Protein AF-A0AA51RQ30-F1 (afdb_monomer)

Structure (mmCIF, N/CA/C/O backbone):
data_AF-A0AA51RQ30-F1
#
_entry.id   AF-A0AA51RQ30-F1
#
loop_
_atom_site.group_PDB
_atom_site.id
_atom_site.type_symbol
_atom_site.label_atom_id
_atom_site.label_alt_id
_atom_site.label_comp_id
_atom_site.label_asym_id
_atom_site.label_entity_id
_atom_site.label_seq_id
_atom_site.pdbx_PDB_ins_code
_atom_site.Cartn_x
_atom_site.Cartn_y
_atom_site.Cartn_z
_atom_site.occupancy
_atom_site.B_iso_or_equiv
_atom_site.auth_seq_id
_atom_site.auth_comp_id
_atom_site.auth_asym_id
_atom_site.auth_atom_id
_atom_site.pdbx_PDB_model_num
ATOM 1 N N . ALA A 1 1 ? -12.984 -13.040 9.263 1.00 55.69 1 ALA A N 1
ATOM 2 C CA . ALA A 1 1 ? -11.978 -11.951 9.312 1.00 55.69 1 ALA A CA 1
ATOM 3 C C . ALA A 1 1 ? -10.717 -12.215 8.469 1.00 55.69 1 ALA A C 1
ATOM 5 O O . ALA A 1 1 ? -9.987 -11.267 8.213 1.00 55.69 1 ALA A O 1
ATOM 6 N N . ASN A 1 2 ? -10.448 -13.453 8.021 1.00 76.00 2 ASN A N 1
ATOM 7 C CA . ASN A 1 2 ? -9.218 -13.780 7.283 1.00 76.00 2 ASN A CA 1
ATOM 8 C C . ASN A 1 2 ? -9.203 -13.306 5.820 1.00 76.00 2 ASN A C 1
ATOM 10 O O . ASN A 1 2 ? -8.153 -12.912 5.336 1.00 76.00 2 ASN A O 1
ATOM 14 N N . LEU A 1 3 ? -10.355 -13.281 5.140 1.00 84.75 3 LEU A N 1
ATOM 15 C CA . LEU A 1 3 ? -10.420 -13.005 3.699 1.00 84.75 3 LEU A CA 1
ATOM 16 C C . LEU A 1 3 ? -9.821 -11.644 3.308 1.00 84.75 3 LEU A C 1
ATOM 18 O O . LEU A 1 3 ? -8.959 -11.591 2.445 1.00 84.75 3 LEU A O 1
ATOM 22 N N . VAL A 1 4 ? -10.206 -10.559 3.987 1.00 86.50 4 VAL A N 1
ATOM 23 C CA . VAL A 1 4 ? -9.692 -9.209 3.679 1.00 86.50 4 VAL A CA 1
ATOM 24 C C . VAL A 1 4 ? -8.187 -9.108 3.915 1.00 86.50 4 VAL A C 1
ATOM 26 O O . VAL A 1 4 ? -7.480 -8.521 3.106 1.00 86.50 4 VAL A O 1
ATOM 29 N N . LYS A 1 5 ? -7.672 -9.745 4.976 1.00 85.94 5 LYS A N 1
ATOM 30 C CA . LYS A 1 5 ? -6.224 -9.816 5.218 1.00 85.94 5 LYS A CA 1
ATOM 31 C C . LYS A 1 5 ? -5.511 -10.565 4.094 1.00 85.94 5 LYS A C 1
ATOM 33 O O . LYS A 1 5 ? -4.438 -10.141 3.685 1.00 85.94 5 LYS A O 1
ATOM 38 N N . THR A 1 6 ? -6.094 -11.653 3.595 1.00 89.06 6 THR A N 1
ATOM 39 C CA . THR A 1 6 ? -5.533 -12.403 2.466 1.00 89.06 6 THR A CA 1
ATOM 40 C C . THR A 1 6 ? -5.540 -11.571 1.185 1.00 89.06 6 THR A C 1
ATOM 42 O O . THR A 1 6 ? -4.506 -11.489 0.540 1.00 89.06 6 THR A O 1
ATOM 45 N N . ILE A 1 7 ? -6.645 -10.895 0.854 1.00 88.12 7 ILE A N 1
ATOM 46 C CA . ILE A 1 7 ? -6.736 -10.057 -0.355 1.00 88.12 7 ILE A CA 1
ATOM 47 C C . ILE A 1 7 ? -5.720 -8.908 -0.299 1.00 88.12 7 ILE A C 1
ATOM 49 O O . ILE A 1 7 ? -4.967 -8.725 -1.250 1.00 88.12 7 ILE A O 1
ATOM 53 N N . LYS A 1 8 ? -5.614 -8.190 0.831 1.00 86.62 8 LYS A N 1
ATOM 54 C CA . LYS A 1 8 ? -4.597 -7.133 0.986 1.00 86.62 8 LYS A CA 1
ATOM 55 C C . LYS A 1 8 ? -3.171 -7.684 0.870 1.00 86.62 8 LYS A C 1
ATOM 5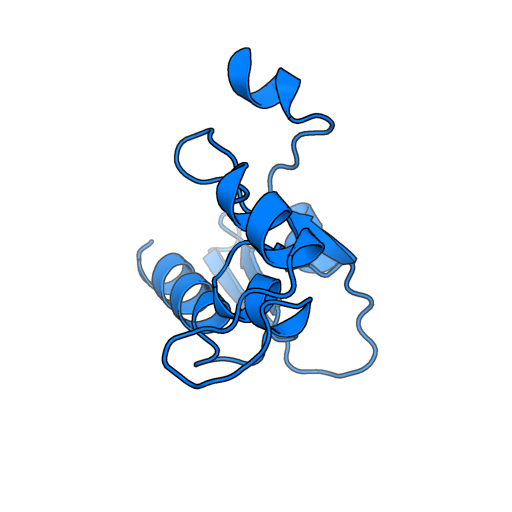7 O O . LYS A 1 8 ? -2.317 -7.052 0.263 1.00 86.62 8 LYS A O 1
ATOM 62 N N . LYS A 1 9 ? -2.905 -8.888 1.393 1.00 87.56 9 LYS A N 1
ATOM 63 C CA . LYS A 1 9 ? -1.601 -9.553 1.223 1.00 87.56 9 LYS A CA 1
ATOM 64 C C . LYS A 1 9 ? -1.299 -9.916 -0.231 1.00 87.56 9 LYS A C 1
ATOM 66 O O . LYS A 1 9 ? -0.147 -9.803 -0.618 1.00 87.56 9 LYS A O 1
ATOM 71 N N . LEU A 1 10 ? -2.296 -10.348 -1.003 1.00 87.88 10 LEU A N 1
ATOM 72 C CA . LEU A 1 10 ? -2.136 -10.633 -2.433 1.00 87.88 10 LEU A CA 1
ATOM 73 C C . LEU A 1 10 ? -1.875 -9.340 -3.225 1.00 87.88 10 LEU A C 1
ATOM 75 O O . LEU A 1 10 ? -0.956 -9.308 -4.035 1.00 87.88 10 LEU A O 1
ATOM 79 N N . ARG A 1 11 ? -2.580 -8.240 -2.909 1.00 87.88 11 ARG A N 1
ATOM 80 C CA . ARG A 1 11 ? -2.314 -6.904 -3.485 1.00 87.88 11 ARG A CA 1
ATOM 81 C C . ARG A 1 11 ? -0.876 -6.440 -3.241 1.00 87.88 11 ARG A C 1
ATOM 83 O O . ARG A 1 11 ? -0.210 -5.968 -4.150 1.00 87.88 11 ARG A O 1
ATOM 90 N N . ARG A 1 12 ? -0.366 -6.633 -2.023 1.00 84.75 12 ARG A N 1
ATOM 91 C CA . ARG A 1 12 ? 1.014 -6.266 -1.646 1.00 84.75 12 ARG A CA 1
ATOM 92 C C . ARG A 1 12 ? 2.098 -7.164 -2.245 1.00 84.75 12 ARG A C 1
ATOM 94 O O . ARG A 1 12 ? 3.266 -6.846 -2.084 1.00 84.75 12 ARG A O 1
ATOM 101 N N . LYS A 1 13 ? 1.727 -8.290 -2.859 1.00 84.50 13 LYS A N 1
ATOM 102 C CA . LYS A 1 13 ? 2.642 -9.239 -3.509 1.00 84.50 13 LYS A CA 1
ATOM 103 C C . LYS A 1 13 ? 2.609 -9.158 -5.033 1.00 84.50 13 LYS A C 1
ATOM 105 O O . LYS A 1 13 ? 3.218 -10.004 -5.674 1.00 84.50 13 LYS A O 1
ATOM 110 N N . ASP A 1 14 ? 1.901 -8.171 -5.586 1.00 81.69 14 ASP A N 1
ATOM 111 C CA . ASP A 1 14 ? 1.693 -8.009 -7.031 1.00 81.69 14 ASP A CA 1
ATOM 112 C C . ASP A 1 14 ? 0.811 -9.109 -7.670 1.00 81.69 14 ASP A C 1
ATOM 114 O O . ASP A 1 14 ? 0.642 -9.150 -8.884 1.00 81.69 14 ASP A O 1
ATOM 118 N N . ASP A 1 15 ? 0.178 -9.979 -6.866 1.00 85.75 15 ASP A N 1
ATOM 119 C CA . ASP A 1 15 ? -0.780 -10.989 -7.358 1.00 85.75 15 ASP A CA 1
ATOM 120 C C . ASP A 1 15 ? -2.124 -10.349 -7.769 1.00 85.75 15 ASP A C 1
ATOM 122 O O . ASP A 1 15 ? -2.884 -10.897 -8.569 1.00 85.75 15 ASP A O 1
ATOM 126 N N . ILE A 1 16 ? -2.445 -9.195 -7.178 1.00 87.38 16 ILE A N 1
ATOM 127 C CA . ILE A 1 16 ? -3.604 -8.357 -7.500 1.00 87.38 16 ILE A CA 1
ATOM 128 C C . ILE A 1 16 ? -3.072 -6.963 -7.813 1.00 87.38 16 ILE A C 1
ATOM 130 O O . ILE A 1 16 ? -2.216 -6.469 -7.081 1.00 87.38 16 ILE A O 1
ATOM 134 N N . SER A 1 17 ? -3.620 -6.316 -8.848 1.00 88.00 17 SER A N 1
ATOM 135 C CA . SER A 1 17 ? -3.212 -4.957 -9.215 1.00 88.00 17 SER A CA 1
ATOM 136 C C . SER A 1 17 ? -3.276 -4.012 -7.998 1.00 88.00 17 SER A C 1
ATOM 138 O O . SER A 1 17 ? -4.310 -3.978 -7.316 1.00 88.00 17 SER A O 1
ATOM 140 N N . PRO A 1 18 ? -2.216 -3.222 -7.730 1.00 87.62 18 PRO A N 1
ATOM 141 C CA . PRO A 1 18 ? -2.179 -2.249 -6.636 1.00 87.62 18 PRO A CA 1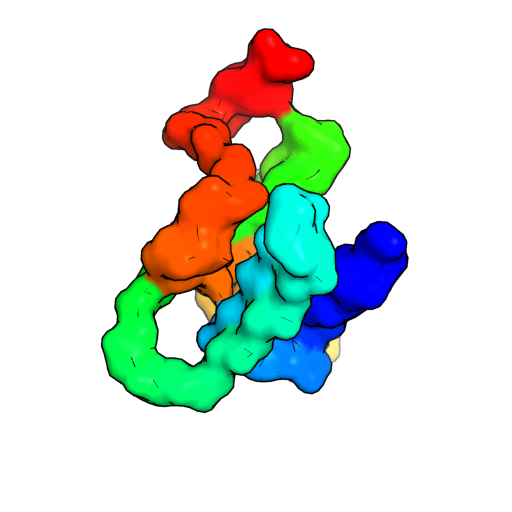
ATOM 142 C C . PRO A 1 18 ? -3.318 -1.221 -6.661 1.00 87.62 18 PRO A C 1
ATOM 144 O O . PRO A 1 18 ? -3.625 -0.625 -5.635 1.00 87.62 18 PRO A O 1
ATOM 147 N N . GLU A 1 19 ? -3.953 -1.023 -7.817 1.00 87.31 19 GLU A N 1
ATOM 148 C CA . GLU A 1 19 ? -5.058 -0.078 -8.016 1.00 87.31 19 GLU A CA 1
ATOM 149 C C . GLU A 1 19 ? -6.415 -0.620 -7.542 1.00 87.31 19 GLU A C 1
ATOM 151 O O . GLU A 1 19 ? -7.385 0.134 -7.420 1.00 87.31 19 GLU A O 1
ATOM 156 N N . VAL A 1 20 ? -6.521 -1.927 -7.289 1.00 91.12 20 VAL A N 1
ATOM 157 C CA . VAL A 1 20 ? -7.762 -2.539 -6.804 1.00 91.12 20 VAL A CA 1
ATOM 158 C C . VAL A 1 20 ? -8.006 -2.105 -5.366 1.00 91.12 20 VAL A C 1
ATOM 160 O O . VAL A 1 20 ? -7.181 -2.370 -4.487 1.00 91.12 20 VAL A O 1
ATOM 163 N N . SER A 1 21 ? -9.158 -1.485 -5.111 1.00 90.75 21 SER A N 1
ATOM 164 C CA . SER A 1 21 ? -9.558 -1.078 -3.762 1.00 90.75 21 SER A CA 1
ATOM 165 C C . SER A 1 21 ? -10.411 -2.135 -3.081 1.00 90.75 21 SER A C 1
ATOM 167 O O . SER A 1 21 ? -11.218 -2.828 -3.710 1.00 90.75 21 SER A O 1
ATOM 169 N N . VAL A 1 22 ? -10.179 -2.287 -1.777 1.00 90.62 22 VAL A N 1
ATOM 170 C CA . VAL A 1 22 ? -10.764 -3.339 -0.944 1.00 90.62 22 VAL A CA 1
ATOM 171 C C . VAL A 1 22 ? -11.333 -2.711 0.319 1.00 90.62 22 VAL A C 1
ATOM 173 O O . VAL A 1 22 ? -10.630 -2.534 1.318 1.00 90.62 22 VAL A O 1
ATOM 176 N N . VAL A 1 23 ? -12.636 -2.441 0.300 1.00 90.81 23 VAL A N 1
ATOM 177 C CA . VAL A 1 23 ? -13.339 -1.771 1.399 1.00 90.81 23 VAL A CA 1
ATOM 178 C C . VAL A 1 23 ? -14.185 -2.783 2.159 1.00 90.81 23 VAL A C 1
ATOM 180 O O . VAL A 1 23 ? -15.035 -3.471 1.589 1.00 90.81 23 VAL A O 1
ATOM 183 N N . ARG A 1 24 ? -13.956 -2.893 3.470 1.00 89.19 24 ARG A N 1
ATOM 184 C CA . ARG A 1 24 ? -14.718 -3.791 4.344 1.00 89.19 24 ARG A CA 1
ATOM 185 C C . ARG A 1 24 ? -15.566 -2.987 5.315 1.00 89.19 24 ARG A C 1
ATOM 187 O O . ARG A 1 24 ? -15.055 -2.519 6.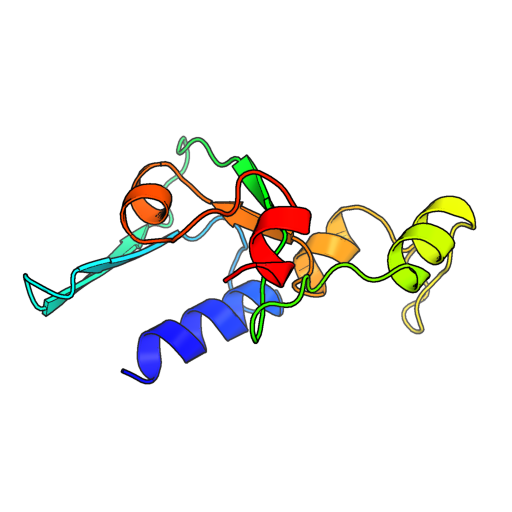332 1.00 89.19 24 ARG A O 1
ATOM 194 N N . ASP A 1 25 ? -16.866 -2.954 5.069 1.00 88.56 25 ASP A N 1
ATOM 195 C CA . ASP A 1 25 ? -17.819 -2.390 6.013 1.00 88.56 25 ASP A CA 1
ATOM 196 C C . ASP A 1 25 ? -18.162 -3.430 7.091 1.00 88.56 25 ASP A C 1
ATOM 198 O O . ASP A 1 25 ? -18.805 -4.454 6.848 1.00 88.56 25 ASP A O 1
ATOM 202 N N . ILE A 1 26 ? -17.674 -3.199 8.311 1.00 87.19 26 ILE A N 1
ATOM 203 C CA . ILE A 1 26 ? -17.895 -4.114 9.437 1.00 87.19 26 ILE A CA 1
ATOM 204 C C . ILE A 1 26 ? -19.329 -3.995 9.970 1.00 87.19 26 ILE A C 1
ATOM 206 O O . ILE A 1 26 ? -19.863 -4.995 10.460 1.00 87.19 26 ILE A O 1
ATOM 210 N N . ARG A 1 27 ? -19.942 -2.806 9.881 1.00 88.25 27 ARG A N 1
ATOM 211 C CA . ARG A 1 27 ? -21.282 -2.534 10.420 1.00 88.25 27 ARG A CA 1
ATOM 212 C C . ARG A 1 27 ? -22.340 -3.197 9.547 1.00 88.25 27 ARG A C 1
ATOM 214 O O . ARG A 1 27 ? -23.119 -3.997 10.060 1.00 88.25 27 ARG A O 1
ATOM 221 N N . GLU A 1 28 ? -22.257 -2.971 8.239 1.00 89.56 28 GLU A N 1
ATOM 222 C CA . GLU A 1 28 ? -23.183 -3.539 7.246 1.00 89.56 28 GLU A CA 1
ATOM 223 C C . GLU A 1 28 ? -22.823 -4.977 6.833 1.00 89.56 28 GLU A C 1
ATOM 225 O O . GLU A 1 28 ? -23.579 -5.650 6.138 1.00 89.56 28 GLU A O 1
ATOM 230 N N . ARG A 1 29 ? -21.680 -5.493 7.310 1.00 89.19 29 ARG A N 1
ATOM 231 C CA . ARG A 1 29 ? -21.150 -6.832 6.986 1.00 89.19 29 ARG A CA 1
ATOM 232 C C . ARG A 1 29 ? -20.908 -7.034 5.486 1.00 89.19 29 ARG A C 1
ATOM 234 O O . ARG A 1 29 ? -21.055 -8.147 4.980 1.00 89.19 29 ARG A O 1
ATOM 241 N N . GLU A 1 30 ? -20.462 -5.985 4.805 1.00 90.94 30 GLU A N 1
ATOM 242 C CA . GLU A 1 30 ? -20.237 -5.967 3.361 1.00 90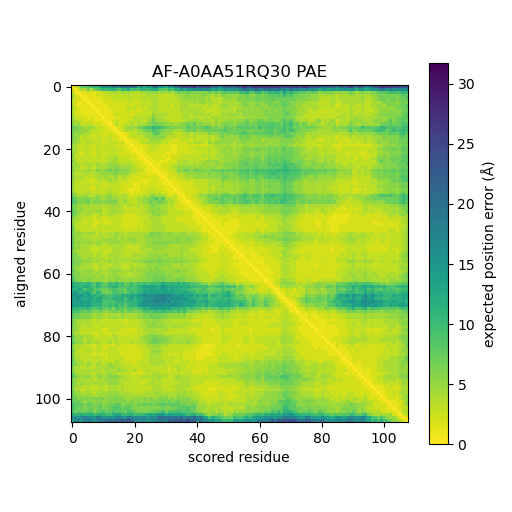.94 30 GLU A CA 1
ATOM 243 C C 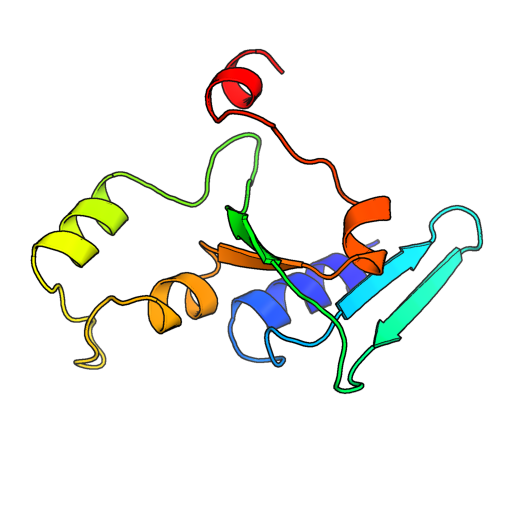. GLU A 1 30 ? -18.738 -5.899 3.018 1.00 90.94 30 GLU A C 1
ATOM 245 O O . GLU A 1 30 ? -17.921 -5.336 3.752 1.00 90.94 30 GLU A O 1
ATOM 250 N N . LEU A 1 31 ? -18.366 -6.499 1.887 1.00 90.25 31 LEU A N 1
ATOM 251 C CA . LEU A 1 31 ? -17.048 -6.366 1.272 1.00 90.25 31 LEU A CA 1
ATOM 252 C C . LEU A 1 31 ? -17.242 -5.843 -0.150 1.00 90.25 31 LEU A C 1
ATOM 254 O O . LEU A 1 31 ? -17.863 -6.525 -0.965 1.00 90.25 31 LEU A O 1
ATOM 258 N N . ARG A 1 32 ? -16.6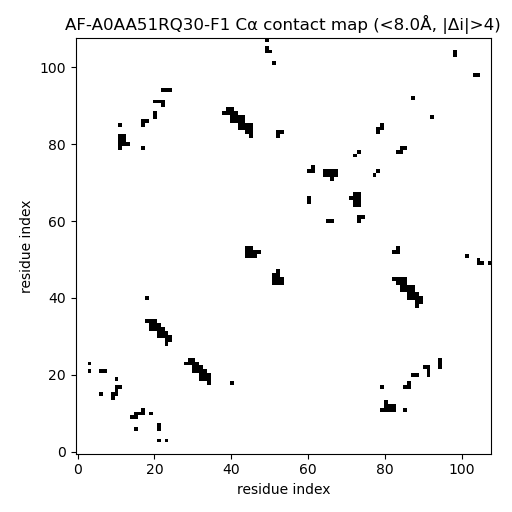83 -4.668 -0.437 1.00 91.50 32 ARG A N 1
ATOM 259 C CA . ARG A 1 32 ? -16.724 -4.027 -1.754 1.00 91.50 32 ARG A CA 1
ATOM 260 C C . ARG A 1 32 ? -15.337 -4.084 -2.382 1.00 91.50 32 ARG A C 1
ATOM 262 O O . ARG A 1 32 ? -14.334 -3.846 -1.707 1.00 91.50 32 ARG A O 1
ATOM 269 N N . LEU A 1 33 ? -15.297 -4.448 -3.659 1.00 91.62 33 LEU A N 1
ATOM 270 C CA . LEU A 1 33 ? -14.086 -4.507 -4.468 1.00 91.62 33 LEU A CA 1
ATOM 271 C C . LEU A 1 33 ? -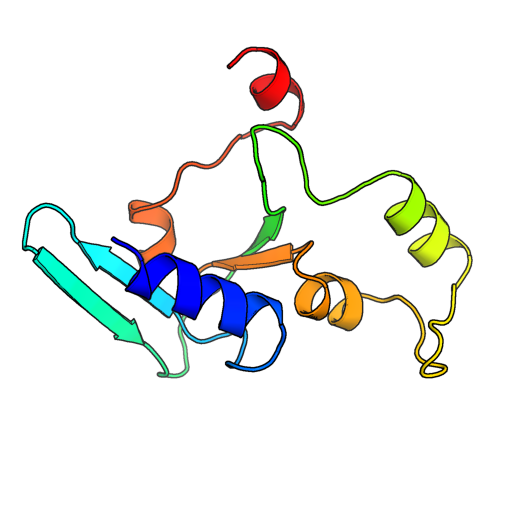14.277 -3.594 -5.671 1.00 91.62 33 LEU A C 1
ATOM 273 O O . LEU A 1 33 ? -15.239 -3.769 -6.419 1.00 91.62 33 LEU A O 1
ATOM 277 N N . TYR A 1 34 ? -13.353 -2.658 -5.853 1.00 92.25 34 TYR A N 1
ATOM 278 C CA . TYR A 1 34 ? -13.389 -1.702 -6.952 1.00 92.25 34 TYR A CA 1
ATOM 279 C C . TYR A 1 34 ? -12.185 -1.913 -7.863 1.00 92.25 34 TYR A C 1
ATOM 281 O O . TYR A 1 34 ? -11.039 -1.944 -7.412 1.00 92.25 34 TYR A O 1
ATOM 289 N N . THR A 1 35 ? -12.465 -2.095 -9.152 1.00 91.69 35 THR A N 1
ATOM 290 C CA . THR A 1 35 ? -11.473 -2.280 -10.227 1.00 91.69 35 THR A CA 1
ATOM 291 C C . THR A 1 35 ? -11.710 -1.301 -11.377 1.00 91.69 35 THR A C 1
ATOM 293 O O . THR A 1 35 ? -11.209 -1.493 -12.482 1.00 91.69 35 THR A O 1
ATOM 296 N N . ASP A 1 36 ? -12.558 -0.305 -11.152 1.00 92.62 36 ASP A N 1
ATOM 297 C CA . ASP A 1 36 ? -12.864 0.768 -12.081 1.00 92.62 36 ASP A CA 1
ATOM 298 C C . ASP A 1 36 ? -11.702 1.761 -12.178 1.00 92.62 36 ASP A C 1
ATOM 300 O O . ASP A 1 36 ? -10.876 1.903 -11.268 1.00 92.62 36 ASP A O 1
ATOM 304 N N . ALA A 1 37 ? -11.646 2.433 -13.324 1.00 90.44 37 ALA A N 1
ATOM 305 C CA . ALA A 1 37 ? -10.687 3.485 -13.615 1.00 90.44 37 ALA A CA 1
ATOM 306 C C . ALA A 1 37 ? -11.232 4.856 -13.187 1.00 90.44 37 ALA A C 1
ATOM 308 O O . ALA A 1 37 ? -12.439 5.053 -13.078 1.00 90.44 37 ALA A O 1
ATOM 309 N N . GLY A 1 38 ? -10.336 5.830 -13.010 1.00 91.31 38 GLY A N 1
ATOM 310 C CA . GLY A 1 38 ? -10.701 7.215 -12.680 1.00 91.31 38 GLY A CA 1
ATOM 311 C C . GLY A 1 38 ? -10.776 7.518 -11.182 1.00 91.31 38 GLY A C 1
ATOM 312 O O . GLY A 1 38 ? -10.937 8.681 -10.815 1.00 91.31 38 GLY A O 1
ATOM 313 N N . ARG A 1 39 ? -10.596 6.512 -10.319 1.00 91.94 39 ARG A N 1
ATOM 314 C CA . ARG A 1 39 ? -10.378 6.713 -8.883 1.00 91.94 39 ARG A CA 1
ATOM 315 C C . ARG A 1 39 ? -9.044 7.414 -8.644 1.00 91.94 39 ARG A C 1
ATOM 317 O O . ARG A 1 39 ? -8.043 7.121 -9.299 1.00 91.94 39 ARG A O 1
ATOM 324 N N . VAL A 1 40 ? -9.039 8.351 -7.703 1.00 91.88 40 VAL A N 1
ATOM 325 C CA . VAL A 1 40 ? -7.823 9.047 -7.280 1.00 91.88 40 VAL A CA 1
ATOM 326 C C . VAL A 1 40 ? -7.227 8.280 -6.111 1.00 91.88 40 VAL A C 1
ATOM 328 O O . VAL A 1 40 ? -7.869 8.146 -5.073 1.00 91.88 40 VAL A O 1
ATOM 331 N N . CYS A 1 41 ? -5.994 7.811 -6.283 1.00 92.69 41 CYS A N 1
ATOM 332 C CA . CYS A 1 41 ? -5.252 7.112 -5.243 1.00 92.69 41 CYS A CA 1
ATOM 333 C C . CYS A 1 41 ? -4.051 7.947 -4.791 1.00 92.69 41 CYS A C 1
ATOM 335 O O . CYS A 1 41 ? -3.394 8.590 -5.617 1.00 92.69 41 CYS A O 1
ATOM 337 N N . ARG A 1 42 ? -3.707 7.886 -3.502 1.00 94.25 42 ARG A N 1
ATOM 338 C CA . ARG A 1 42 ? -2.442 8.414 -2.976 1.00 94.25 42 ARG A CA 1
ATOM 339 C C . ARG A 1 42 ? -1.588 7.306 -2.355 1.00 94.25 42 ARG A C 1
ATOM 341 O O . ARG A 1 42 ? -2.124 6.394 -1.729 1.00 94.25 42 ARG A O 1
ATOM 348 N N . PRO A 1 43 ? -0.258 7.365 -2.509 1.00 95.25 43 PRO A N 1
ATOM 349 C CA . PRO A 1 43 ? 0.637 6.411 -1.872 1.00 95.25 43 PRO A CA 1
ATOM 350 C C . PRO A 1 43 ? 0.809 6.707 -0.379 1.00 95.25 43 PRO A C 1
ATOM 352 O O . PRO A 1 43 ? 1.063 7.849 0.007 1.00 95.25 43 PRO A O 1
ATOM 355 N N . LEU A 1 44 ? 0.742 5.666 0.451 1.00 95.31 44 LEU A N 1
ATOM 356 C CA . LEU A 1 44 ? 1.005 5.721 1.890 1.00 95.31 44 LEU A CA 1
ATOM 357 C C . LEU A 1 44 ? 1.979 4.616 2.313 1.00 95.31 44 LEU A C 1
ATOM 359 O O . LEU A 1 44 ? 2.053 3.560 1.685 1.00 95.31 44 LEU A O 1
ATOM 363 N N . PHE A 1 45 ? 2.722 4.847 3.398 1.00 96.00 45 PHE A N 1
ATOM 364 C CA . PHE A 1 45 ? 3.574 3.812 3.983 1.00 96.00 45 PHE A CA 1
ATOM 365 C C . PHE A 1 45 ? 2.747 2.790 4.753 1.00 96.00 45 PHE A C 1
ATOM 367 O O . PHE A 1 45 ? 1.873 3.142 5.546 1.00 96.00 45 PHE A O 1
ATOM 374 N N . ILE A 1 46 ? 3.078 1.516 4.562 1.00 94.19 46 ILE A N 1
ATOM 375 C CA . ILE A 1 46 ? 2.464 0.434 5.322 1.00 94.19 46 ILE A CA 1
ATOM 376 C C . ILE A 1 46 ? 3.051 0.404 6.738 1.00 94.19 46 ILE A C 1
ATOM 378 O O . ILE A 1 46 ? 4.267 0.459 6.935 1.00 94.19 46 ILE A O 1
ATOM 382 N N . VAL A 1 47 ? 2.165 0.261 7.723 1.00 93.75 47 VAL A N 1
ATOM 383 C CA . VAL A 1 47 ? 2.504 0.003 9.126 1.00 93.75 47 VAL A CA 1
ATOM 384 C C . VAL A 1 47 ? 2.085 -1.422 9.478 1.00 93.75 47 VAL A C 1
ATOM 386 O O . VAL A 1 47 ? 0.926 -1.802 9.298 1.00 93.75 47 VAL A O 1
ATOM 389 N N . GLU A 1 48 ? 3.016 -2.212 10.010 1.00 90.31 48 GLU A N 1
ATOM 390 C CA . GLU A 1 48 ? 2.756 -3.547 10.550 1.00 90.31 48 GLU A CA 1
ATOM 391 C C . GLU A 1 48 ? 3.270 -3.629 11.987 1.00 90.31 48 GLU A C 1
ATOM 393 O O . GLU A 1 48 ? 4.403 -3.259 12.272 1.00 90.31 48 GLU A O 1
ATOM 398 N N . ASN A 1 49 ? 2.435 -4.117 12.911 1.00 88.81 49 ASN A N 1
ATOM 399 C CA . ASN A 1 49 ? 2.774 -4.225 14.337 1.00 88.81 49 ASN A CA 1
ATOM 400 C C . ASN A 1 49 ? 3.315 -2.911 14.940 1.00 88.81 49 ASN A C 1
ATOM 402 O O . ASN A 1 49 ? 4.286 -2.932 15.689 1.00 88.81 49 ASN A O 1
ATOM 406 N N . GLN A 1 50 ? 2.682 -1.780 14.602 1.00 89.38 50 GLN A N 1
ATOM 407 C CA . GLN A 1 50 ? 3.080 -0.428 15.036 1.00 89.38 50 GLN A CA 1
ATOM 408 C C . GLN A 1 50 ? 4.475 0.011 14.562 1.00 89.38 50 GLN A C 1
ATOM 410 O O . GLN A 1 50 ? 5.049 0.956 15.086 1.00 89.38 50 GLN A O 1
ATOM 415 N N . GLN A 1 51 ? 5.026 -0.650 13.545 1.00 91.06 51 GLN A N 1
ATOM 416 C CA . GLN A 1 51 ? 6.296 -0.278 12.935 1.00 91.06 51 GLN A CA 1
ATOM 417 C C . GLN A 1 51 ? 6.110 -0.025 11.443 1.00 91.06 51 GLN A C 1
ATOM 419 O O . GLN A 1 51 ? 5.355 -0.724 10.764 1.00 91.06 51 GLN A O 1
ATOM 424 N N . LEU A 1 52 ? 6.816 0.975 10.916 1.00 93.94 52 LEU A N 1
ATOM 425 C CA . LEU A 1 52 ? 6.859 1.214 9.478 1.00 93.94 52 LEU A CA 1
ATOM 426 C C . LEU A 1 52 ? 7.515 0.027 8.765 1.00 93.94 52 LEU A C 1
ATOM 428 O O . LEU A 1 52 ? 8.590 -0.435 9.151 1.00 93.94 52 LEU A O 1
ATOM 432 N N . ALA A 1 53 ? 6.901 -0.414 7.667 1.00 94.00 53 ALA A N 1
ATOM 433 C CA . ALA A 1 53 ? 7.517 -1.368 6.748 1.00 94.00 53 ALA A CA 1
ATOM 434 C C . ALA A 1 53 ? 8.773 -0.772 6.081 1.00 94.00 53 ALA A C 1
ATOM 436 O O . ALA A 1 53 ? 9.713 -1.490 5.729 1.00 94.00 53 ALA A O 1
ATOM 437 N N . LEU A 1 54 ? 8.824 0.558 5.934 1.00 95.00 54 LEU A N 1
ATOM 438 C CA . LEU A 1 54 ? 10.008 1.268 5.464 1.00 95.00 54 LEU A CA 1
ATOM 439 C C . LEU A 1 54 ? 11.129 1.209 6.513 1.00 95.00 54 LEU A C 1
ATOM 441 O O . LEU A 1 54 ? 10.987 1.686 7.634 1.00 95.00 54 LEU A O 1
ATOM 445 N N . GLN A 1 55 ? 12.287 0.689 6.111 1.00 94.25 55 GLN A N 1
ATOM 446 C CA . GLN A 1 55 ? 13.483 0.582 6.942 1.00 94.25 55 GLN A CA 1
ATOM 447 C C . GLN A 1 55 ? 14.641 1.372 6.321 1.00 94.25 55 GLN A C 1
ATOM 449 O O . GLN A 1 55 ? 14.694 1.567 5.106 1.00 94.25 55 GLN A O 1
ATOM 454 N N . LYS A 1 56 ? 15.636 1.752 7.137 1.00 94.06 56 LYS A N 1
ATOM 455 C CA . LYS A 1 56 ? 16.834 2.485 6.673 1.00 94.06 56 LYS A CA 1
ATOM 456 C C . LYS A 1 56 ? 17.565 1.788 5.517 1.00 94.06 56 LYS A C 1
ATOM 458 O O . LYS A 1 56 ? 18.087 2.467 4.638 1.00 94.06 56 LYS A O 1
ATOM 463 N N . LYS A 1 57 ? 17.555 0.450 5.479 1.00 94.19 57 LYS A N 1
ATOM 464 C CA . LYS A 1 57 ? 18.145 -0.340 4.385 1.00 94.19 57 LYS A CA 1
ATOM 465 C C . LYS A 1 57 ? 17.497 -0.037 3.025 1.00 94.19 57 LYS A C 1
ATOM 467 O O . LYS A 1 57 ? 18.207 0.100 2.041 1.00 94.19 57 LYS A O 1
ATOM 472 N N . HIS A 1 58 ? 16.176 0.163 2.980 1.00 94.06 58 HIS A N 1
ATOM 473 C CA . HIS A 1 58 ? 15.452 0.472 1.742 1.00 94.06 58 HIS A CA 1
ATOM 474 C C . HIS A 1 58 ? 15.859 1.847 1.196 1.00 94.06 58 HIS A C 1
ATOM 476 O O . HIS A 1 58 ? 16.018 2.022 -0.007 1.00 94.06 58 HIS A O 1
ATOM 482 N N . ILE A 1 59 ? 16.102 2.814 2.086 1.00 94.56 59 ILE A N 1
ATOM 483 C CA . ILE A 1 59 ? 16.589 4.152 1.716 1.00 94.56 59 ILE A CA 1
ATOM 484 C C . ILE A 1 59 ? 18.015 4.071 1.156 1.00 94.56 59 ILE A C 1
ATOM 486 O O . ILE A 1 59 ? 18.334 4.715 0.159 1.00 94.56 59 ILE A O 1
ATOM 490 N N . GLN A 1 60 ? 18.879 3.260 1.771 1.00 94.38 60 GLN A N 1
ATOM 491 C CA . GLN A 1 60 ? 20.232 3.026 1.258 1.00 94.38 60 GLN A CA 1
ATOM 492 C C . GLN A 1 60 ? 20.201 2.386 -0.132 1.00 94.38 60 GLN A C 1
ATOM 494 O O . GLN A 1 60 ? 20.924 2.836 -1.016 1.00 94.38 60 GLN A O 1
ATOM 499 N N . TRP A 1 61 ? 19.331 1.395 -0.338 1.00 94.25 61 TRP A N 1
ATOM 500 C CA . TRP A 1 61 ? 19.130 0.745 -1.631 1.00 94.25 61 TRP A CA 1
ATOM 501 C C . TRP A 1 61 ? 18.694 1.723 -2.722 1.00 94.25 61 TRP A C 1
ATOM 503 O O . TRP A 1 61 ? 19.287 1.716 -3.799 1.00 94.25 61 TRP A O 1
ATOM 513 N N . LEU A 1 62 ? 17.743 2.613 -2.418 1.00 93.19 62 LEU A N 1
ATOM 514 C CA . LEU A 1 62 ? 17.307 3.673 -3.335 1.00 93.19 62 LEU A CA 1
ATOM 515 C C . LEU A 1 62 ? 18.458 4.618 -3.713 1.00 93.19 62 LEU A C 1
ATOM 517 O O . LEU A 1 62 ? 18.632 4.943 -4.883 1.00 93.19 62 LEU A O 1
ATOM 521 N N . ASN A 1 63 ? 19.267 5.038 -2.737 1.00 92.75 63 ASN A N 1
ATOM 522 C CA . ASN A 1 63 ? 20.357 5.992 -2.969 1.00 92.75 63 ASN A CA 1
ATOM 523 C C . ASN A 1 63 ? 21.550 5.387 -3.720 1.00 92.75 63 ASN A C 1
ATOM 525 O O . ASN A 1 63 ? 22.247 6.095 -4.442 1.00 92.75 63 ASN A O 1
ATOM 529 N N . GLN A 1 64 ? 21.822 4.098 -3.513 1.00 92.00 64 GLN A N 1
ATOM 530 C CA . GLN A 1 64 ? 22.979 3.406 -4.091 1.00 92.00 64 GLN A CA 1
ATOM 531 C C . GLN A 1 64 ? 22.655 2.706 -5.415 1.00 92.00 64 GLN A C 1
ATOM 533 O O . GLN A 1 64 ? 23.560 2.157 -6.039 1.00 92.00 64 GLN A O 1
ATOM 538 N N . GLY A 1 65 ? 21.387 2.704 -5.840 1.00 87.62 65 GLY A N 1
ATOM 539 C CA . GLY A 1 65 ? 20.952 1.957 -7.018 1.00 87.62 65 GLY A CA 1
ATOM 540 C C . GLY A 1 65 ? 21.118 0.450 -6.827 1.00 87.62 65 GLY A C 1
ATOM 541 O O . GLY A 1 65 ? 21.611 -0.235 -7.722 1.00 87.62 65 GLY A O 1
ATOM 542 N N . TYR A 1 66 ? 20.756 -0.058 -5.643 1.00 90.81 66 TYR A N 1
ATOM 543 C CA . TYR A 1 66 ? 20.785 -1.493 -5.360 1.00 90.81 66 TYR A CA 1
ATOM 544 C C . TYR A 1 66 ? 19.957 -2.250 -6.398 1.00 90.81 66 TYR A C 1
ATOM 546 O O . TYR A 1 66 ? 18.876 -1.803 -6.787 1.00 90.81 66 TYR A O 1
ATOM 554 N N . ARG A 1 67 ? 20.468 -3.401 -6.827 1.00 88.31 67 ARG A N 1
ATOM 555 C CA . ARG A 1 67 ? 19.768 -4.312 -7.726 1.00 88.31 67 ARG A CA 1
ATOM 556 C C . ARG A 1 67 ? 19.444 -5.593 -6.983 1.00 88.31 67 ARG A C 1
ATOM 558 O O . ARG A 1 67 ? 20.313 -6.121 -6.288 1.00 88.31 67 ARG A O 1
ATOM 565 N N . GLY A 1 68 ? 18.199 -6.038 -7.111 1.00 80.19 68 GLY A N 1
ATOM 566 C CA . GLY A 1 68 ? 17.742 -7.301 -6.545 1.00 80.19 68 GLY A CA 1
ATOM 567 C C . GLY A 1 68 ? 18.355 -8.507 -7.256 1.00 80.19 68 GLY A C 1
ATOM 568 O O . GLY A 1 68 ? 19.097 -8.375 -8.231 1.00 80.19 68 GLY A O 1
ATOM 569 N N . ASP A 1 69 ? 18.013 -9.700 -6.773 1.00 79.69 69 ASP A N 1
ATOM 570 C CA . ASP A 1 69 ? 18.458 -10.972 -7.363 1.00 79.69 69 ASP A CA 1
ATOM 571 C C . ASP A 1 69 ? 17.900 -11.192 -8.785 1.00 79.69 69 ASP A C 1
ATOM 573 O O . ASP A 1 69 ? 18.474 -11.935 -9.579 1.00 79.69 69 ASP A O 1
ATOM 577 N N . ASP A 1 70 ? 16.799 -10.517 -9.118 1.00 80.38 70 ASP A N 1
ATOM 578 C CA . ASP A 1 70 ? 16.187 -10.447 -10.449 1.00 80.38 70 ASP A CA 1
ATOM 579 C C . ASP A 1 70 ? 16.921 -9.489 -11.409 1.00 80.38 70 ASP A C 1
ATOM 581 O O . ASP A 1 70 ? 16.625 -9.449 -12.604 1.00 80.38 70 ASP A O 1
ATOM 585 N N . GLY A 1 71 ? 17.905 -8.737 -10.905 1.00 83.88 71 GLY A N 1
ATOM 586 C CA . GLY A 1 71 ? 18.649 -7.727 -11.649 1.00 83.88 71 GLY A CA 1
ATOM 587 C C . GLY A 1 71 ? 17.917 -6.391 -11.805 1.00 83.88 71 GLY A C 1
ATOM 588 O O . GLY A 1 71 ? 18.481 -5.479 -12.423 1.00 83.88 71 GLY A O 1
ATOM 589 N N . GLU A 1 72 ? 16.710 -6.242 -11.246 1.00 85.75 72 GLU A N 1
ATOM 590 C CA . GLU A 1 72 ? 15.954 -4.992 -11.294 1.00 85.75 72 GLU A CA 1
ATOM 591 C C . GLU A 1 72 ? 16.477 -3.986 -10.265 1.00 85.75 72 GLU A C 1
ATOM 593 O O . GLU A 1 72 ? 16.865 -4.329 -9.147 1.00 85.75 72 GLU A O 1
ATOM 598 N N . GLU A 1 73 ? 16.493 -2.706 -10.642 1.00 90.00 73 GLU A N 1
ATOM 599 C CA . GLU A 1 73 ? 16.867 -1.633 -9.723 1.00 90.00 73 GLU A CA 1
ATOM 600 C C . GLU A 1 73 ? 15.767 -1.387 -8.695 1.00 90.00 73 GLU A C 1
ATOM 602 O O . GLU A 1 73 ? 14.587 -1.245 -9.024 1.00 90.00 73 GLU A O 1
ATOM 607 N N . PHE A 1 74 ? 16.176 -1.251 -7.437 1.00 92.00 74 PHE A N 1
ATOM 608 C CA . PHE A 1 74 ? 15.278 -0.940 -6.343 1.00 92.00 74 PHE A CA 1
ATOM 609 C C .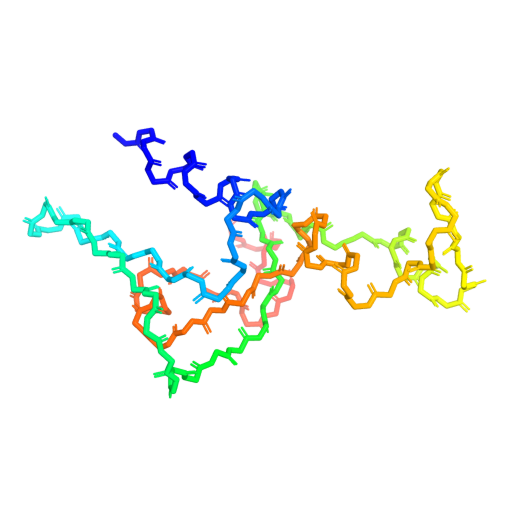 PHE A 1 74 ? 14.784 0.506 -6.461 1.00 92.00 74 PHE A C 1
ATOM 611 O O . PHE A 1 74 ? 15.459 1.454 -6.062 1.00 92.00 74 PHE A O 1
ATOM 618 N N . LYS A 1 75 ? 13.603 0.661 -7.060 1.00 92.44 75 LYS A N 1
ATOM 619 C CA . LYS A 1 75 ? 12.932 1.932 -7.367 1.00 92.44 75 LYS A CA 1
ATOM 620 C C . LYS A 1 75 ? 11.499 1.929 -6.825 1.00 92.44 75 LYS A C 1
ATOM 622 O O . LYS A 1 75 ? 11.126 1.084 -6.018 1.00 92.44 75 LYS A O 1
ATOM 627 N N . TRP A 1 76 ? 10.686 2.884 -7.274 1.00 92.56 76 TRP A N 1
ATOM 628 C CA . TRP A 1 76 ? 9.280 3.018 -6.891 1.00 92.56 76 TRP A CA 1
ATOM 629 C C . TRP A 1 76 ? 8.474 1.723 -7.040 1.00 92.56 76 TRP A C 1
ATOM 631 O O . TRP A 1 76 ? 7.812 1.302 -6.098 1.00 92.56 76 TRP A O 1
ATOM 641 N N . GLU A 1 77 ? 8.565 1.069 -8.197 1.00 89.94 77 GLU A N 1
ATOM 642 C CA . GLU A 1 77 ? 7.825 -0.167 -8.474 1.00 89.9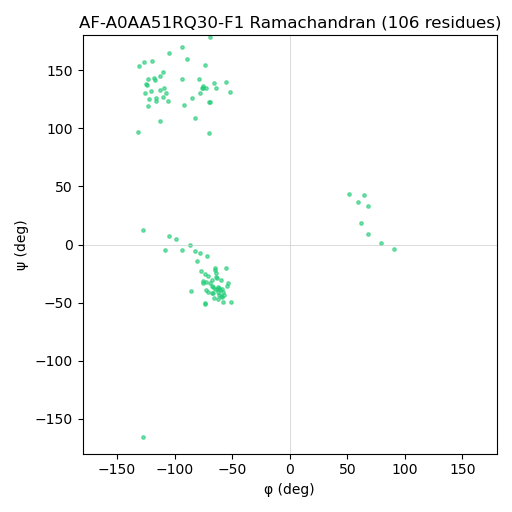4 77 GLU A CA 1
ATOM 643 C C . GLU A 1 77 ? 8.148 -1.252 -7.445 1.00 89.94 77 GLU A C 1
ATOM 645 O O . GLU A 1 77 ? 7.249 -1.908 -6.929 1.00 89.94 77 GLU A O 1
ATOM 650 N N . GLN A 1 78 ? 9.419 -1.364 -7.061 1.00 90.38 78 GLN A N 1
ATOM 651 C CA . GLN A 1 78 ? 9.864 -2.304 -6.040 1.00 90.38 78 GLN A CA 1
ATOM 652 C C . GLN A 1 78 ? 9.334 -1.932 -4.648 1.00 90.38 78 GLN A C 1
ATOM 654 O O . GLN A 1 78 ? 8.950 -2.821 -3.896 1.00 90.38 78 GLN A O 1
ATOM 659 N N . LEU A 1 79 ? 9.203 -0.646 -4.298 1.00 92.38 79 LEU A N 1
ATOM 660 C CA . LEU A 1 79 ? 8.567 -0.232 -3.032 1.00 92.38 79 LEU A CA 1
ATOM 661 C C . LEU A 1 79 ? 7.094 -0.661 -2.947 1.00 92.38 79 LEU A C 1
ATOM 663 O O . LEU A 1 79 ? 6.624 -1.027 -1.868 1.00 92.38 79 LEU A O 1
ATOM 667 N N . VAL A 1 80 ? 6.377 -0.625 -4.072 1.00 91.75 80 VAL A N 1
ATOM 668 C CA . VAL A 1 80 ? 4.979 -1.073 -4.150 1.00 91.75 80 VAL A CA 1
ATOM 669 C C . VAL A 1 80 ? 4.907 -2.604 -4.104 1.00 91.75 80 VAL A C 1
ATOM 671 O O . VAL A 1 80 ? 4.227 -3.157 -3.242 1.00 91.75 80 VAL A O 1
ATOM 674 N N . LYS A 1 81 ? 5.677 -3.298 -4.955 1.00 88.38 81 LYS A N 1
ATOM 675 C CA . LYS A 1 81 ? 5.705 -4.773 -5.049 1.00 88.38 81 LYS A CA 1
ATOM 676 C C . LYS A 1 81 ? 6.200 -5.472 -3.781 1.00 88.38 81 LYS A C 1
ATOM 678 O O . LYS A 1 81 ? 5.817 -6.604 -3.509 1.00 88.38 81 LYS A O 1
ATOM 683 N N . THR A 1 82 ? 7.063 -4.819 -3.004 1.00 88.69 82 THR A N 1
ATOM 684 C CA . THR A 1 82 ? 7.564 -5.355 -1.725 1.00 88.69 82 THR A CA 1
ATOM 685 C C . THR A 1 82 ? 6.652 -5.033 -0.542 1.00 88.69 82 THR A C 1
ATOM 687 O O . THR A 1 82 ? 6.949 -5.436 0.584 1.00 88.69 82 THR A O 1
ATOM 690 N N . GLY A 1 83 ? 5.540 -4.322 -0.767 1.00 91.12 83 GLY A N 1
ATOM 691 C CA . GLY A 1 83 ? 4.599 -3.955 0.287 1.00 91.12 83 GLY A CA 1
ATOM 692 C C . GLY A 1 83 ? 5.169 -2.947 1.289 1.00 91.12 83 GLY A C 1
ATOM 693 O O . GLY A 1 83 ? 4.832 -3.001 2.470 1.00 91.12 83 GLY A O 1
ATOM 694 N N . ILE A 1 84 ? 6.039 -2.035 0.842 1.00 94.00 84 ILE A N 1
ATOM 695 C CA . ILE A 1 84 ? 6.497 -0.896 1.655 1.00 94.00 84 ILE A CA 1
ATOM 696 C C . ILE A 1 84 ? 5.513 0.270 1.520 1.00 94.00 84 ILE A C 1
ATOM 698 O O . ILE A 1 84 ? 5.215 0.955 2.503 1.00 94.00 84 ILE A O 1
ATOM 702 N N . ILE A 1 85 ? 5.012 0.483 0.302 1.00 94.56 85 ILE A N 1
ATOM 703 C CA . ILE A 1 85 ? 4.027 1.509 -0.042 1.00 94.56 85 ILE A CA 1
ATOM 704 C C . ILE A 1 85 ? 2.749 0.828 -0.533 1.00 94.56 85 ILE A C 1
ATOM 706 O O . ILE A 1 85 ? 2.805 -0.164 -1.257 1.00 94.56 85 ILE A O 1
ATOM 710 N N . GLU A 1 86 ? 1.599 1.382 -0.163 1.00 93.19 86 GLU A N 1
ATOM 711 C CA . GLU A 1 86 ? 0.279 0.969 -0.638 1.00 93.19 86 GLU A CA 1
ATOM 712 C C . GLU A 1 86 ? -0.444 2.172 -1.250 1.00 93.19 86 GLU A C 1
ATOM 714 O O . GLU A 1 86 ? -0.373 3.280 -0.715 1.00 93.19 86 GLU A O 1
ATOM 719 N N . LEU A 1 87 ? -1.110 1.966 -2.387 1.00 93.06 87 LEU A N 1
ATOM 720 C CA . LEU A 1 87 ? -1.970 2.976 -2.997 1.00 93.06 87 LEU A CA 1
ATOM 721 C C . LEU A 1 87 ? -3.350 2.885 -2.354 1.00 93.06 87 LEU A C 1
ATOM 723 O O . LEU A 1 87 ? -3.947 1.808 -2.319 1.00 93.06 87 LEU A O 1
ATOM 727 N N . LEU A 1 88 ? -3.833 4.011 -1.842 1.00 93.12 88 LEU A N 1
ATOM 728 C CA . LEU A 1 88 ? -5.110 4.099 -1.153 1.00 93.12 88 LEU A CA 1
ATOM 729 C C . LEU A 1 88 ? -6.019 5.090 -1.871 1.00 93.12 88 LEU A C 1
ATOM 731 O O . LEU A 1 88 ? -5.568 6.186 -2.207 1.00 93.12 88 LEU A O 1
ATOM 735 N N . ASP A 1 89 ? -7.264 4.694 -2.128 1.00 94.06 89 ASP A N 1
ATOM 736 C CA . ASP A 1 89 ? -8.298 5.590 -2.641 1.00 94.06 89 ASP A CA 1
ATOM 737 C C . ASP A 1 89 ? -9.132 6.202 -1.510 1.00 94.06 89 ASP A C 1
ATOM 739 O O . ASP A 1 89 ? -9.012 5.821 -0.343 1.00 94.06 89 ASP A O 1
ATOM 743 N N . ALA A 1 90 ? -9.962 7.183 -1.867 1.00 91.06 90 ALA A N 1
ATOM 744 C CA . ALA A 1 90 ? -10.776 7.934 -0.916 1.00 91.06 90 ALA A CA 1
ATOM 745 C C . ALA A 1 90 ? -11.725 7.030 -0.109 1.00 91.06 90 ALA A C 1
ATOM 747 O O . ALA A 1 90 ? -11.903 7.233 1.089 1.00 91.06 90 ALA A O 1
ATOM 748 N N . GLU A 1 91 ? -12.299 6.005 -0.736 1.00 89.75 91 GLU A N 1
ATOM 749 C CA . GLU A 1 91 ? -13.204 5.062 -0.087 1.00 89.75 91 GLU A CA 1
ATOM 750 C C . GLU A 1 91 ? -12.480 4.125 0.892 1.00 89.75 91 GLU A C 1
ATOM 752 O O . GLU A 1 91 ? -12.997 3.841 1.976 1.00 89.75 91 GLU A O 1
ATOM 757 N N . GLU A 1 92 ? -11.284 3.625 0.556 1.00 89.94 92 GLU A N 1
ATOM 758 C CA . GLU A 1 92 ? -10.509 2.798 1.489 1.00 89.94 92 GLU A CA 1
ATOM 759 C C . GLU A 1 92 ? -9.977 3.629 2.669 1.00 89.94 92 GLU A C 1
ATOM 761 O O . GLU A 1 92 ? -9.940 3.124 3.800 1.00 89.94 92 GLU A O 1
ATOM 766 N N . GLU A 1 93 ? -9.654 4.907 2.436 1.00 90.62 93 GLU A N 1
ATOM 767 C CA . GLU A 1 93 ? -9.215 5.870 3.455 1.00 90.62 93 GLU A CA 1
ATOM 768 C C . GLU A 1 93 ? -10.177 6.014 4.638 1.00 90.62 93 GLU A C 1
ATOM 770 O O . GLU A 1 93 ? -9.719 6.120 5.776 1.00 90.62 93 GLU A O 1
ATOM 775 N N . GLU A 1 94 ? -11.490 5.937 4.414 1.00 88.00 94 GLU A N 1
ATOM 776 C CA . GLU A 1 94 ? -12.490 6.043 5.490 1.00 88.00 94 GLU A CA 1
ATOM 777 C C . GLU A 1 94 ? -12.428 4.886 6.500 1.00 88.00 94 GLU A C 1
ATOM 779 O O . GLU A 1 94 ? -12.926 4.993 7.624 1.00 88.00 94 GLU A O 1
ATOM 784 N N . THR A 1 95 ? -11.831 3.756 6.108 1.00 87.50 95 THR A N 1
ATOM 785 C CA . THR A 1 95 ? -11.826 2.519 6.905 1.00 87.50 95 THR A CA 1
ATOM 786 C C . THR A 1 95 ? -10.473 2.179 7.522 1.00 87.50 95 THR A C 1
ATOM 788 O O . THR A 1 95 ? -10.371 1.206 8.280 1.00 87.50 95 THR A O 1
ATOM 791 N N . VAL A 1 96 ? -9.430 2.952 7.217 1.00 89.81 96 VAL A N 1
ATOM 792 C CA . VAL A 1 96 ? -8.078 2.751 7.753 1.00 89.81 96 VAL A CA 1
ATOM 793 C C . VAL A 1 96 ? -7.739 3.788 8.820 1.00 89.81 96 VAL A C 1
ATOM 795 O O . VAL A 1 96 ? -8.395 4.814 8.961 1.00 89.81 96 VAL A O 1
ATOM 798 N N . MET A 1 97 ? -6.678 3.521 9.580 1.00 91.25 97 MET A N 1
ATOM 799 C CA . MET A 1 97 ? -6.087 4.507 10.481 1.00 91.25 97 MET A CA 1
ATOM 800 C C . MET A 1 97 ? -4.761 4.980 9.899 1.00 91.25 97 MET A C 1
ATOM 802 O O . MET A 1 97 ? -3.929 4.156 9.516 1.00 91.25 97 MET A O 1
ATOM 806 N N . ILE A 1 98 ? -4.579 6.298 9.840 1.00 93.50 98 ILE A N 1
ATOM 807 C CA . ILE A 1 98 ? -3.384 6.937 9.289 1.00 93.50 98 ILE A CA 1
ATOM 808 C C . ILE A 1 98 ? -2.681 7.688 10.414 1.00 93.50 98 ILE A C 1
ATOM 810 O O . ILE A 1 98 ? -3.267 8.558 11.055 1.00 93.50 98 ILE A O 1
ATOM 814 N N . SER A 1 99 ? -1.415 7.343 10.626 1.00 93.75 99 SER A N 1
ATOM 815 C CA . SER A 1 99 ? -0.510 8.102 11.483 1.00 93.75 99 SER A CA 1
ATOM 816 C C . SER A 1 99 ? -0.023 9.334 10.728 1.00 93.75 99 SER A C 1
ATOM 818 O O . SER A 1 99 ? 0.419 9.201 9.585 1.00 93.75 99 SER A O 1
ATOM 820 N N . MET A 1 100 ? -0.100 10.521 11.335 1.00 92.75 100 MET A N 1
ATOM 821 C CA . MET A 1 100 ? 0.326 11.761 10.671 1.00 92.75 100 MET A CA 1
ATOM 822 C C . MET A 1 100 ? 1.844 11.836 10.566 1.00 92.75 100 MET A C 1
ATOM 824 O O . MET A 1 100 ? 2.386 12.245 9.538 1.00 92.75 100 MET A O 1
ATOM 828 N N . THR A 1 101 ? 2.531 11.396 11.617 1.00 91.62 101 THR A N 1
ATOM 829 C CA . THR A 1 101 ? 3.983 11.283 11.642 1.00 91.62 101 THR A CA 1
ATOM 830 C C . THR A 1 101 ? 4.411 9.872 12.054 1.00 91.62 101 THR A C 1
ATOM 832 O O . THR A 1 101 ? 3.643 9.145 12.691 1.00 91.62 101 THR A O 1
ATOM 835 N N . PRO A 1 102 ? 5.635 9.447 11.694 1.00 87.88 102 PRO A N 1
ATOM 836 C CA . PRO A 1 102 ? 6.216 8.211 12.213 1.00 87.88 102 PRO A CA 1
ATOM 837 C C . PRO A 1 102 ? 6.365 8.197 13.740 1.00 87.88 102 PRO A C 1
ATOM 839 O O . PRO A 1 102 ? 6.286 7.132 14.337 1.00 87.88 102 PRO A O 1
ATOM 842 N N . GLU A 1 103 ? 6.570 9.360 14.361 1.00 88.31 103 GLU A N 1
ATOM 843 C CA . GLU A 1 103 ? 6.769 9.509 15.811 1.00 88.31 103 GLU A CA 1
ATOM 844 C C . GLU A 1 103 ? 5.494 9.176 16.600 1.00 88.31 103 GLU A C 1
ATOM 846 O O . GLU A 1 103 ? 5.560 8.636 17.703 1.00 88.31 103 GLU A O 1
ATOM 851 N N . ASP A 1 104 ? 4.319 9.413 16.012 1.00 88.56 104 ASP A N 1
ATOM 852 C CA . ASP A 1 104 ? 3.033 9.056 16.622 1.00 88.56 104 ASP A CA 1
ATOM 853 C C . ASP A 1 104 ? 2.877 7.530 16.801 1.00 88.56 104 ASP A C 1
ATOM 855 O O . ASP A 1 104 ? 2.159 7.083 17.698 1.00 88.56 104 ASP A O 1
ATOM 859 N N . LEU A 1 105 ? 3.587 6.718 16.002 1.00 85.88 105 LEU A N 1
ATOM 860 C CA . LEU A 1 105 ? 3.590 5.256 16.139 1.00 85.88 105 LEU A CA 1
ATOM 861 C C . LEU A 1 105 ? 4.344 4.779 17.387 1.00 85.88 105 LEU A C 1
ATOM 863 O O . LEU A 1 105 ? 4.034 3.710 17.902 1.00 85.88 105 LEU A O 1
ATOM 867 N N . GLU A 1 106 ? 5.327 5.543 17.873 1.00 77.94 106 GLU A N 1
ATOM 868 C CA . GLU A 1 106 ? 6.092 5.195 19.081 1.00 77.94 106 GLU A CA 1
ATOM 869 C C . GLU A 1 106 ? 5.306 5.486 20.368 1.00 77.94 106 GLU A C 1
ATOM 871 O O . GLU A 1 106 ? 5.570 4.882 21.407 1.00 77.94 106 GLU A O 1
ATOM 876 N N . ASN A 1 107 ? 4.330 6.396 20.289 1.00 68.69 107 ASN A N 1
ATOM 877 C CA . ASN A 1 107 ? 3.525 6.868 21.418 1.00 68.69 107 ASN A CA 1
ATOM 878 C C . ASN A 1 107 ? 2.140 6.194 21.526 1.00 68.69 107 ASN A C 1
ATOM 880 O O . ASN A 1 107 ? 1.339 6.606 22.370 1.00 68.69 107 ASN A O 1
ATOM 884 N N . SER A 1 108 ? 1.845 5.210 20.666 1.00 60.34 108 SER A N 1
ATOM 885 C CA . SER A 1 108 ? 0.537 4.538 20.548 1.00 60.34 108 SER A CA 1
ATOM 886 C C . SER A 1 108 ? 0.429 3.214 21.312 1.00 60.34 108 SER A C 1
ATOM 888 O O . SER A 1 108 ? 1.462 2.550 21.558 1.00 60.34 108 SER A O 1
#

pLDDT: mean 89.18, std 6.08, range [55.69, 96.0]

Foldseek 3Di:
DVPLVVVVVCQLQVVDPLPWDWAQDPPVRDIDIDPDPDFDWDKDFDDDPLATPDDPVLVVQQVVQNADPVRDTSDPVVCSNNRGIGIDTPRNVVVDDDDPDSVVSVVD

Nearest PDB structures (foldseek):
  8rbo-assembly1_B  TM=9.614E-01  e=1.919E-06  Pyrococcus furiosus DSM 3638
  8p2i-assembly1_B  TM=9.564E-01  e=2.180E-06  Pyrococcus furiosus DSM 3638
  6tut-assembly1_B  TM=9.365E-01  e=4.687E-06  Saccharomyces cerevisiae S288C
  7a6h-assembly1_B  TM=9.519E-01  e=8.871E-06  Homo sapiens
  8cro-assembly1_B  TM=9.568E-01  e=1.301E-05  Pyrococcus furiosus DSM 3638

Secondary structure (DSSP, 8-state):
-HHHHHHHHHHTTTSS-TT-EEEEETTTTEEEEE--SS--EEEEE-EETTEES--HHHHHHHHHT-B-TTS-B-SHHHHHHTTSEEEEEHHHHTTS---SSSGGGTT-

InterPro domains:
  IPR007646 RNA polymerase Rpb2, domain 4 [PF04566] (2-48)
  IPR007647 RNA polymerase Rpb2, domain 5 [PF04567] (76-108)
  IPR015712 DNA-directed RNA polymerase, subunit 2 [PTHR20856] (2-106)

Sequence (108 aa):
ANLVKTIKKLRRKDDISPEVSVVRDIRERELRLYTDAGRVCRPLFIVENQQLALQKKHIQWLNQGYRGDDGEEFKWEQLVKTGIIELLDAEEEETVMISMTPEDLENS

Solvent-accessible surface area (backbone atoms only — not comparable to full-atom values): 6600 Å² total; per-residue (Å²): 127,64,65,66,58,51,52,55,52,35,29,31,60,60,78,32,64,60,80,50,44,74,36,71,43,77,88,83,71,42,77,50,77,45,80,74,84,88,74,66,62,49,79,41,76,36,69,55,95,72,35,64,55,66,50,74,66,58,56,50,28,50,76,70,59,35,57,50,98,87,67,48,64,46,45,72,69,46,37,37,44,68,40,27,34,45,61,40,37,71,74,42,53,78,77,58,88,81,73,94,46,79,68,57,43,78,77,105

Mean predicted aligned error: 4.83 Å

Radius of gyration: 15.2 Å; Cα contacts (8 Å, |Δi|>4): 120; chains: 1; bounding box: 46×26×35 Å

Organism: NCBI:txid3050104